Protein AF-D1AWE7-F1 (afdb_monomer)

Mean predicted aligned error: 3.45 Å

Sequence (122 aa):
MYITKGESIKGYEVSTETNGSVYNMDYKKLNPIGTSPVGLLNSALVGCIIMVIRSYFSIMGMDVKVEAISKLDGMNIEMDIKLDIEVSEAEIQRILAYVEEKCTVHKMISKEVKIIKNIRGI

Radius of gyration: 16.41 Å; Cα contacts (8 Å, |Δi|>4): 182; chains: 1; bounding box: 38×30×44 Å

InterPro domains:
  IPR003718 OsmC/Ohr conserved domain [PF02566] (34-115)
  IPR015946 K homology domain-like, alpha/beta [G3DSA:3.30.300.20] (32-120)
  IPR036102 OsmC/Ohr superfamily [SSF82784] (9-116)

Solvent-accessible surface area (backbone atoms only — not comparable to full-atom values): 7037 Å² total; per-residue (Å²): 138,88,67,72,48,74,48,76,75,58,93,69,31,33,43,32,38,43,90,91,44,77,50,46,26,23,81,82,56,100,78,50,86,38,44,30,70,68,50,49,51,50,51,51,37,51,52,38,46,47,54,42,56,36,48,60,38,42,77,75,76,38,91,62,56,70,49,74,51,77,47,78,58,92,58,37,35,44,31,47,33,42,36,80,44,78,64,52,72,73,51,48,54,50,50,53,54,47,39,65,74,65,18,63,58,51,63,73,42,54,88,79,32,52,75,48,77,48,76,45,43,99

Secondary structure (DSSP, 8-state):
---EEEEE-STT-EEEEETTEEEEE-SS-SS-SSB-HHHHHHHHHHHHHHHHHHHHHHHTT----EEEEEEEETTEEEEEEEESS---HHHHHHHHHHHHHH-HHHHHHTTTSEEEEEEE--

pLDDT: mean 95.03, std 5.25, range [69.25, 98.75]

Organism: Streptobacillus moniliformis (strain ATCC 14647 / DSM 12112 / NCTC 10651 / 9901) (NCBI:txid519441)

Structure (mmCIF, N/CA/C/O backbone):
data_AF-D1AWE7-F1
#
_entry.id   AF-D1AWE7-F1
#
loop_
_atom_site.group_PDB
_atom_sit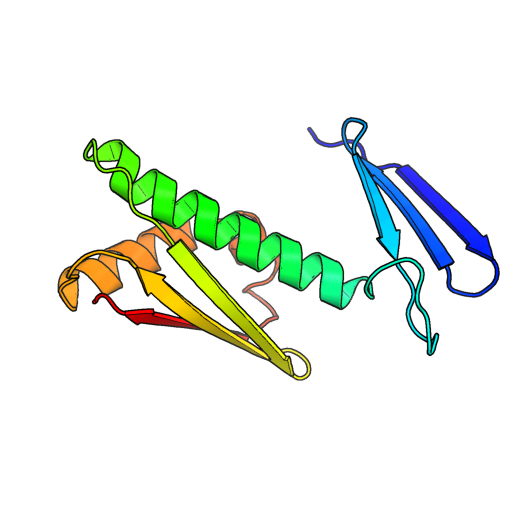e.id
_atom_site.type_symbol
_atom_site.label_atom_id
_atom_site.label_alt_id
_atom_site.label_comp_id
_atom_site.label_asym_id
_atom_site.label_entity_id
_atom_site.label_seq_id
_atom_site.pdbx_PDB_ins_code
_atom_site.Cartn_x
_atom_site.Cartn_y
_atom_site.Cartn_z
_atom_site.occupancy
_atom_site.B_iso_or_equiv
_atom_site.auth_seq_id
_atom_site.auth_comp_id
_atom_site.auth_asym_id
_atom_site.auth_atom_id
_atom_site.pdbx_PDB_model_num
ATOM 1 N N . MET A 1 1 ? -12.040 5.840 -15.355 1.00 79.31 1 MET A N 1
ATOM 2 C CA . MET A 1 1 ? -11.219 4.958 -16.212 1.00 79.31 1 MET A CA 1
ATOM 3 C C . MET A 1 1 ? -9.791 5.473 -16.162 1.00 79.31 1 MET A C 1
ATOM 5 O O . MET A 1 1 ? -9.621 6.673 -16.328 1.00 79.31 1 MET A O 1
ATOM 9 N N . TYR A 1 2 ? -8.810 4.614 -15.882 1.00 87.69 2 TYR A N 1
ATOM 10 C CA . TYR A 1 2 ? -7.387 4.972 -15.916 1.00 87.69 2 TYR A CA 1
ATOM 11 C C . TYR A 1 2 ? -6.797 4.486 -17.240 1.00 87.69 2 TYR A C 1
ATOM 13 O O . TYR A 1 2 ? -7.069 3.356 -17.640 1.00 87.69 2 TYR A O 1
ATOM 21 N N . ILE A 1 3 ? -6.031 5.337 -17.923 1.00 93.50 3 ILE A N 1
ATOM 22 C CA . ILE A 1 3 ? -5.277 4.956 -19.120 1.00 93.50 3 ILE A CA 1
ATOM 23 C C . ILE A 1 3 ? -3.802 5.015 -18.748 1.00 93.50 3 ILE A C 1
ATOM 25 O O . ILE A 1 3 ? -3.304 6.074 -18.365 1.00 93.50 3 ILE A O 1
ATOM 29 N N . THR A 1 4 ? -3.129 3.877 -18.871 1.00 96.19 4 THR A N 1
ATOM 30 C CA . THR A 1 4 ? -1.700 3.737 -18.600 1.00 96.19 4 THR A CA 1
ATOM 31 C C . THR A 1 4 ? -0.979 3.416 -19.900 1.00 96.19 4 THR A C 1
ATOM 33 O O . THR A 1 4 ? -1.376 2.499 -20.619 1.00 96.19 4 THR A O 1
ATOM 36 N N . LYS A 1 5 ? 0.076 4.169 -20.205 1.00 97.25 5 LYS A N 1
ATOM 37 C CA . LYS A 1 5 ? 1.012 3.873 -21.297 1.00 97.25 5 LYS A CA 1
ATOM 38 C C . LYS A 1 5 ? 2.303 3.326 -20.705 1.00 97.25 5 LYS A C 1
ATOM 40 O O . LYS A 1 5 ? 2.657 3.694 -19.589 1.00 97.25 5 LYS A O 1
ATOM 45 N N . GLY A 1 6 ? 2.999 2.467 -21.440 1.00 96.75 6 GLY A N 1
ATOM 46 C CA . GLY A 1 6 ? 4.290 1.935 -21.024 1.00 96.75 6 GLY A CA 1
ATOM 47 C C . GLY A 1 6 ? 5.220 1.724 -22.206 1.00 96.75 6 GLY A C 1
ATOM 48 O O . GLY A 1 6 ? 4.765 1.375 -23.295 1.00 96.75 6 GLY A O 1
ATOM 49 N N . GLU A 1 7 ? 6.511 1.926 -21.979 1.00 96.69 7 GLU A N 1
ATOM 50 C CA . GLU A 1 7 ? 7.560 1.717 -22.972 1.00 96.69 7 GLU A CA 1
ATOM 51 C C . GLU A 1 7 ? 8.808 1.096 -22.340 1.00 96.69 7 GLU A C 1
ATOM 53 O O . GLU A 1 7 ? 9.154 1.358 -21.184 1.00 96.69 7 GLU A O 1
ATOM 58 N N . SER A 1 8 ? 9.495 0.258 -23.114 1.00 94.94 8 SER A N 1
ATOM 59 C CA . SER A 1 8 ? 10.827 -0.230 -22.769 1.00 94.94 8 SER A CA 1
ATOM 60 C C . SER A 1 8 ? 11.869 0.827 -23.119 1.00 94.94 8 SER A C 1
ATOM 62 O O . SER A 1 8 ? 11.858 1.333 -24.240 1.00 94.94 8 SER A O 1
ATOM 64 N N . ILE A 1 9 ? 12.807 1.094 -22.212 1.00 91.75 9 ILE A N 1
ATOM 65 C CA . ILE A 1 9 ? 13.890 2.059 -22.442 1.00 91.75 9 ILE A CA 1
ATOM 66 C C . ILE A 1 9 ? 15.152 1.328 -22.913 1.00 91.75 9 ILE A C 1
ATOM 68 O O . ILE A 1 9 ? 15.543 1.408 -24.076 1.00 91.75 9 ILE A O 1
ATOM 72 N N . LYS A 1 10 ? 15.808 0.592 -22.009 1.00 89.25 10 LYS A N 1
ATOM 73 C CA . LYS A 1 10 ? 17.035 -0.160 -22.290 1.00 89.25 10 LYS A CA 1
ATOM 74 C C . LYS A 1 10 ? 17.156 -1.357 -21.354 1.00 89.25 10 LYS A C 1
ATOM 76 O O . LYS A 1 10 ? 17.067 -1.232 -20.136 1.00 89.25 10 LYS A O 1
ATOM 81 N N . GLY A 1 11 ? 17.450 -2.531 -21.909 1.00 88.25 11 GLY A N 1
ATOM 82 C CA . GLY A 1 11 ? 17.536 -3.754 -21.109 1.00 88.25 11 GLY A CA 1
ATOM 83 C C . GLY A 1 11 ? 16.187 -4.073 -20.457 1.00 88.25 11 GLY A C 1
ATOM 84 O O . GLY A 1 11 ? 15.214 -4.280 -21.170 1.00 88.25 11 GLY A O 1
ATOM 85 N N . TYR A 1 12 ? 16.140 -4.098 -19.121 1.00 90.06 12 TYR A N 1
ATOM 86 C CA . TYR A 1 12 ? 14.920 -4.355 -18.335 1.00 90.06 12 TYR A CA 1
ATOM 87 C C . TYR A 1 12 ? 14.269 -3.082 -17.771 1.00 90.06 12 TYR A C 1
ATOM 89 O O . TYR A 1 12 ? 13.361 -3.172 -16.948 1.00 90.06 12 TYR A O 1
ATOM 97 N N . GLU A 1 13 ? 14.737 -1.905 -18.186 1.00 93.44 13 GLU A N 1
ATOM 98 C CA . GLU A 1 13 ? 14.163 -0.627 -17.773 1.00 93.44 13 GLU A CA 1
ATOM 99 C C . GLU A 1 13 ? 12.845 -0.358 -18.498 1.00 93.44 13 GLU A C 1
ATOM 101 O O . GLU A 1 13 ? 12.770 -0.439 -19.730 1.00 93.44 13 GLU A O 1
ATOM 106 N N . VAL A 1 14 ? 11.825 0.012 -17.728 1.00 95.12 14 VAL A N 1
ATOM 107 C CA . VAL A 1 14 ? 10.488 0.347 -18.222 1.00 95.12 14 VAL A CA 1
ATOM 108 C C . VAL A 1 14 ? 10.053 1.675 -17.617 1.00 95.12 14 VAL A C 1
ATOM 110 O O . VAL A 1 14 ? 10.224 1.895 -16.418 1.00 95.12 14 VAL A O 1
ATOM 113 N N . SER A 1 15 ? 9.453 2.539 -18.432 1.00 96.62 15 SER A N 1
ATOM 114 C CA . SER A 1 15 ? 8.717 3.717 -17.966 1.00 96.62 15 SER A CA 1
ATOM 115 C C . SER A 1 15 ? 7.233 3.515 -18.224 1.00 96.62 15 SER A C 1
ATOM 117 O O . SER A 1 15 ? 6.838 2.977 -19.260 1.00 96.62 15 SER A O 1
ATOM 119 N N . THR A 1 16 ? 6.404 3.924 -17.268 1.00 97.50 16 THR A N 1
ATOM 120 C CA . THR A 1 16 ? 4.950 3.961 -17.425 1.00 97.50 16 THR A CA 1
ATOM 121 C C . THR A 1 16 ? 4.408 5.327 -17.053 1.00 97.50 16 THR A C 1
ATOM 123 O O . THR A 1 16 ? 4.906 5.958 -16.126 1.00 97.50 16 THR A O 1
ATOM 126 N N . GLU A 1 17 ? 3.364 5.771 -17.745 1.00 97.31 17 GLU A N 1
ATOM 127 C CA . GLU A 1 17 ? 2.677 7.028 -17.463 1.00 97.31 17 GLU A CA 1
ATOM 128 C C . GLU A 1 17 ? 1.191 6.765 -17.225 1.00 97.31 17 GLU A C 1
ATOM 130 O O . GLU A 1 17 ? 0.528 6.118 -18.038 1.00 97.31 17 GLU A O 1
ATOM 135 N N . THR A 1 18 ? 0.657 7.280 -16.117 1.00 96.44 18 THR A N 1
ATOM 136 C CA . THR A 1 18 ? -0.784 7.298 -15.828 1.00 96.44 18 THR A CA 1
ATOM 137 C C . THR A 1 18 ? -1.173 8.685 -15.338 1.00 96.44 18 THR A C 1
ATOM 139 O O . THR A 1 18 ? -0.617 9.164 -14.355 1.00 96.44 18 THR A O 1
ATOM 142 N N . ASN A 1 19 ? -2.142 9.331 -15.995 1.00 92.50 19 ASN A N 1
ATOM 143 C CA . ASN A 1 19 ? -2.625 10.672 -15.629 1.00 92.50 19 ASN A CA 1
ATOM 144 C C . ASN A 1 19 ? -1.492 11.713 -15.461 1.00 92.50 19 ASN A C 1
ATOM 146 O O . ASN A 1 19 ? -1.488 12.475 -14.496 1.00 92.50 19 ASN A O 1
ATOM 150 N N . GLY A 1 20 ? -0.501 11.711 -16.359 1.00 91.19 20 GLY A N 1
ATOM 151 C CA . GLY A 1 20 ? 0.656 12.612 -16.294 1.00 91.19 20 GLY A CA 1
ATOM 152 C C . GLY A 1 20 ? 1.693 12.267 -15.217 1.00 91.19 20 GLY A C 1
ATOM 153 O O . GLY A 1 20 ? 2.688 12.975 -15.091 1.00 91.19 20 GLY A O 1
ATOM 154 N N . SER A 1 21 ? 1.490 11.198 -14.440 1.00 94.44 21 SER A N 1
ATOM 155 C CA . SER A 1 21 ? 2.467 10.702 -13.461 1.00 94.44 21 SER A CA 1
ATOM 156 C C . SER A 1 21 ? 3.314 9.596 -14.073 1.00 94.44 21 SER A C 1
ATOM 158 O O . SER A 1 21 ? 2.764 8.632 -14.607 1.00 94.44 21 SER A O 1
ATOM 160 N N . VAL A 1 22 ? 4.636 9.729 -13.965 1.00 96.25 22 VAL A N 1
ATOM 161 C CA . VAL A 1 22 ? 5.611 8.777 -14.511 1.00 96.25 22 VAL A CA 1
ATOM 162 C C . VAL A 1 22 ? 6.140 7.859 -13.410 1.00 96.25 22 VAL A C 1
ATOM 164 O O . VAL A 1 22 ? 6.553 8.327 -12.349 1.00 96.25 22 VAL A O 1
ATOM 167 N N . TYR A 1 23 ? 6.170 6.556 -13.686 1.00 96.25 23 TYR A N 1
ATOM 168 C CA . TYR A 1 23 ? 6.727 5.527 -12.814 1.00 96.25 23 TYR A CA 1
ATOM 169 C C . TYR A 1 23 ? 7.766 4.712 -13.577 1.00 96.25 23 TYR A C 1
ATOM 171 O O . TYR A 1 23 ? 7.440 4.003 -14.534 1.00 96.25 23 TYR A O 1
ATOM 179 N N . ASN A 1 24 ? 9.012 4.799 -13.118 1.00 95.69 24 ASN A N 1
ATOM 180 C CA . ASN A 1 24 ? 10.122 4.022 -13.649 1.00 95.69 24 ASN A CA 1
ATOM 181 C C . ASN A 1 24 ? 10.248 2.700 -12.895 1.00 95.69 24 ASN A C 1
ATOM 183 O O . ASN A 1 24 ? 10.086 2.656 -11.671 1.00 95.69 24 ASN A O 1
ATOM 187 N N . MET A 1 25 ? 10.570 1.634 -13.623 1.00 95.50 25 MET A N 1
ATOM 188 C CA . MET A 1 25 ? 10.776 0.306 -13.066 1.00 95.50 25 MET A CA 1
ATOM 189 C C . MET A 1 25 ? 12.011 -0.384 -13.643 1.00 95.50 25 MET A C 1
ATOM 191 O O . MET A 1 25 ? 12.358 -0.195 -14.808 1.00 95.50 25 MET A O 1
ATOM 195 N N . ASP A 1 26 ? 12.652 -1.213 -12.820 1.00 92.44 26 ASP A N 1
ATOM 196 C CA . ASP A 1 26 ? 13.786 -2.064 -13.198 1.00 92.44 26 ASP A CA 1
ATOM 197 C C . ASP A 1 26 ? 13.830 -3.306 -12.288 1.00 92.44 26 ASP A C 1
ATOM 199 O O . ASP A 1 26 ? 13.378 -3.279 -11.143 1.00 92.44 26 ASP A O 1
ATOM 203 N N . TYR A 1 27 ? 14.362 -4.414 -12.794 1.00 76.75 27 TYR A N 1
ATOM 204 C CA . TYR A 1 27 ? 14.430 -5.698 -12.103 1.00 76.75 27 TYR A CA 1
ATOM 205 C C . TYR A 1 27 ? 15.842 -6.087 -11.629 1.00 76.75 27 TYR A C 1
ATOM 207 O O . TYR A 1 27 ? 15.949 -6.997 -10.809 1.00 76.75 27 TYR A O 1
ATOM 215 N N . LYS A 1 28 ? 16.937 -5.467 -12.108 1.00 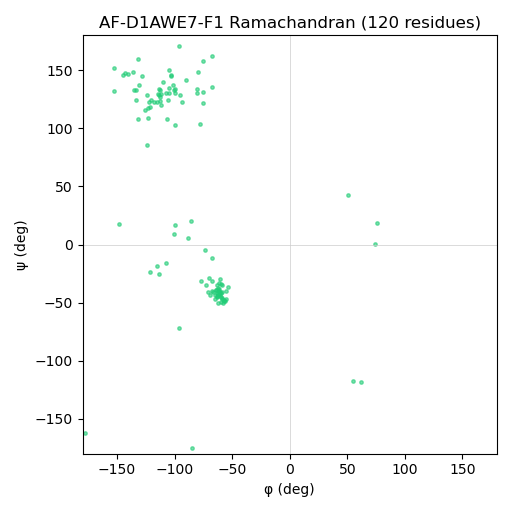69.25 28 LYS A N 1
ATOM 216 C CA . LYS A 1 28 ? 18.272 -6.103 -11.962 1.00 69.25 28 LYS A CA 1
ATOM 217 C C . LYS A 1 28 ? 19.504 -5.201 -11.806 1.00 69.25 28 LYS A C 1
ATOM 219 O O . LYS A 1 28 ? 20.621 -5.689 -11.984 1.00 69.25 28 LYS A O 1
ATOM 224 N N . LYS A 1 29 ? 19.365 -3.921 -11.457 1.00 73.88 29 LYS A N 1
ATOM 225 C CA . LYS A 1 29 ? 20.528 -3.021 -11.312 1.00 73.88 29 LYS A CA 1
ATOM 226 C C . LYS A 1 29 ? 20.929 -2.755 -9.865 1.00 73.88 29 LYS A C 1
ATOM 228 O O . LYS A 1 29 ? 20.082 -2.592 -8.998 1.00 73.88 29 LYS A O 1
ATOM 233 N N . LEU A 1 30 ? 22.244 -2.623 -9.656 1.00 73.12 30 LEU A N 1
ATOM 234 C CA . LEU A 1 30 ? 22.836 -2.095 -8.419 1.00 73.12 30 LEU A CA 1
ATOM 235 C C . LEU A 1 30 ? 22.341 -0.663 -8.137 1.00 73.12 30 LEU A C 1
ATOM 237 O O . LEU A 1 30 ? 22.107 -0.311 -6.990 1.00 73.12 30 LEU A O 1
ATOM 241 N N . ASN A 1 31 ? 22.136 0.119 -9.204 1.00 82.31 31 ASN A N 1
ATOM 242 C CA . ASN A 1 31 ? 21.547 1.458 -9.182 1.00 82.31 31 ASN A CA 1
ATOM 243 C C . ASN A 1 31 ? 20.335 1.480 -10.129 1.00 82.31 31 ASN A C 1
ATOM 245 O O . ASN A 1 31 ? 20.506 1.771 -11.318 1.00 82.31 31 ASN A O 1
ATOM 249 N N . PRO A 1 32 ? 19.140 1.082 -9.665 1.00 85.56 32 PRO A N 1
ATOM 250 C CA . PRO A 1 32 ? 17.966 1.010 -10.521 1.00 85.56 32 PRO A CA 1
ATOM 251 C C . PRO A 1 32 ? 17.345 2.401 -10.721 1.00 85.56 32 PRO A C 1
ATOM 253 O O . PRO A 1 32 ? 17.388 3.248 -9.831 1.00 85.56 32 PRO A O 1
ATOM 256 N N . ILE A 1 33 ? 16.731 2.636 -11.885 1.00 89.44 33 ILE A N 1
ATOM 257 C CA . ILE A 1 33 ? 16.023 3.899 -12.194 1.00 89.44 33 ILE A CA 1
ATOM 258 C C . ILE A 1 33 ? 14.679 4.042 -11.454 1.00 89.44 33 ILE A C 1
ATOM 260 O O . ILE A 1 33 ? 14.004 5.065 -11.561 1.00 89.44 33 ILE A O 1
ATOM 264 N N . GLY A 1 34 ? 14.281 2.996 -10.733 1.00 90.69 34 GLY A N 1
ATOM 265 C CA . GLY A 1 34 ? 13.041 2.870 -9.984 1.00 90.69 34 GLY A CA 1
ATOM 266 C C . GLY A 1 34 ? 13.000 1.534 -9.243 1.00 90.69 34 GLY A C 1
ATOM 267 O O . GLY A 1 34 ? 14.029 0.892 -9.054 1.00 90.69 34 GLY A O 1
ATOM 268 N N . THR A 1 35 ? 11.821 1.102 -8.810 1.00 91.81 35 THR A N 1
ATOM 269 C CA . THR A 1 35 ? 11.650 -0.207 -8.153 1.00 91.81 35 THR A CA 1
ATOM 270 C C . THR A 1 35 ? 11.199 -1.274 -9.155 1.00 91.81 35 THR A C 1
ATOM 272 O O . THR A 1 35 ? 10.857 -0.961 -10.289 1.00 91.81 35 THR A O 1
ATOM 275 N N . SER A 1 36 ? 11.178 -2.549 -8.779 1.00 93.44 36 SER A N 1
ATOM 276 C CA . SER A 1 36 ? 10.610 -3.585 -9.653 1.00 93.44 36 SER A CA 1
ATOM 277 C C . SER A 1 36 ? 9.091 -3.412 -9.801 1.00 93.44 36 SER A C 1
ATOM 279 O O . SER A 1 36 ? 8.468 -2.783 -8.943 1.00 93.44 36 SER A O 1
ATOM 281 N N . PRO A 1 37 ? 8.443 -4.011 -10.819 1.00 93.62 37 PRO A N 1
ATOM 282 C CA . PRO A 1 37 ? 6.981 -3.987 -10.919 1.00 93.62 37 PRO A CA 1
ATOM 283 C C . PRO A 1 37 ? 6.274 -4.485 -9.652 1.00 93.62 37 PRO A C 1
ATOM 285 O O . PRO A 1 37 ? 5.269 -3.918 -9.232 1.00 93.62 37 PRO A O 1
ATOM 288 N N . VAL A 1 38 ? 6.840 -5.499 -8.990 1.00 93.12 38 VAL A N 1
ATOM 289 C CA . VAL A 1 38 ? 6.335 -6.011 -7.706 1.00 93.12 38 VAL A CA 1
ATOM 290 C C . VAL A 1 38 ? 6.528 -4.985 -6.588 1.00 93.12 38 VAL A C 1
ATOM 292 O O . VAL A 1 38 ? 5.632 -4.788 -5.770 1.00 93.12 38 VAL A O 1
ATOM 295 N N . GLY A 1 39 ? 7.666 -4.289 -6.567 1.00 93.44 39 GLY A N 1
ATOM 296 C CA . GLY A 1 39 ? 7.894 -3.189 -5.636 1.00 93.44 39 GLY A CA 1
ATOM 297 C C . GLY A 1 39 ? 6.898 -2.046 -5.831 1.00 93.44 39 GLY A C 1
ATOM 298 O O . GLY A 1 39 ? 6.342 -1.558 -4.851 1.00 93.44 39 GLY A O 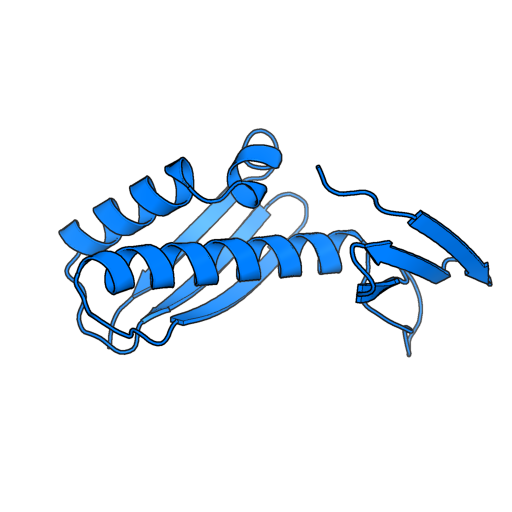1
ATOM 299 N N . LEU A 1 40 ? 6.603 -1.676 -7.082 1.00 95.44 40 LEU A N 1
ATOM 300 C CA . LEU A 1 40 ? 5.629 -0.630 -7.403 1.00 95.44 40 LEU A CA 1
ATOM 301 C C . LEU A 1 40 ? 4.206 -1.052 -7.013 1.00 95.44 40 LEU A C 1
ATOM 303 O O . LEU A 1 40 ? 3.466 -0.253 -6.440 1.00 95.44 40 LEU A O 1
ATOM 307 N N . LEU A 1 41 ? 3.841 -2.316 -7.248 1.00 95.06 41 LEU A N 1
ATOM 308 C CA . LEU A 1 41 ? 2.578 -2.892 -6.784 1.00 95.06 41 LEU A CA 1
ATOM 309 C C . LEU A 1 41 ? 2.461 -2.832 -5.254 1.00 95.06 41 LEU A C 1
ATOM 311 O O . LEU A 1 41 ? 1.424 -2.420 -4.733 1.00 95.06 41 LEU A O 1
ATOM 315 N N . ASN A 1 42 ? 3.522 -3.197 -4.527 1.00 96.19 42 ASN A N 1
ATOM 316 C CA . ASN A 1 42 ? 3.541 -3.119 -3.067 1.00 96.19 42 ASN A CA 1
ATOM 317 C C . ASN A 1 42 ? 3.399 -1.664 -2.582 1.00 96.19 42 ASN A C 1
ATOM 319 O O . ASN A 1 42 ? 2.625 -1.392 -1.666 1.00 96.19 42 ASN A O 1
ATOM 323 N N . SER A 1 43 ? 4.068 -0.708 -3.235 1.00 96.38 43 SER A N 1
ATOM 324 C CA . SER A 1 43 ?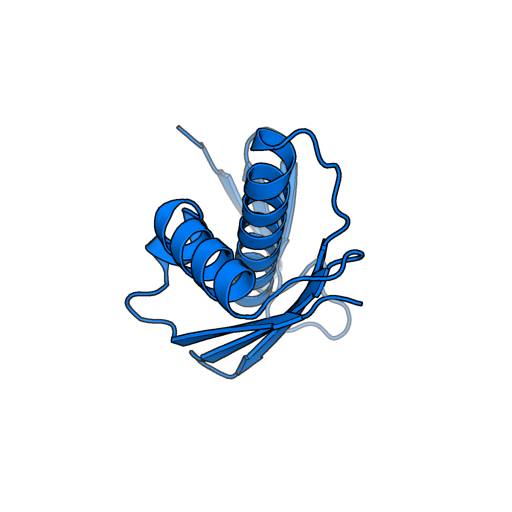 3.897 0.723 -2.951 1.00 96.38 43 SER A CA 1
ATOM 325 C C . SER A 1 43 ? 2.460 1.195 -3.192 1.00 96.38 43 SER A C 1
ATOM 327 O O . SER A 1 43 ? 1.906 1.913 -2.360 1.00 96.38 43 SER A O 1
ATOM 329 N N . ALA A 1 44 ? 1.828 0.766 -4.289 1.00 97.06 44 ALA A N 1
ATOM 330 C CA . ALA A 1 44 ? 0.435 1.092 -4.586 1.00 97.06 44 ALA A CA 1
ATOM 331 C C . ALA A 1 44 ? -0.533 0.504 -3.544 1.00 97.06 44 ALA A C 1
ATOM 333 O O . ALA A 1 44 ? -1.478 1.179 -3.132 1.00 97.06 44 ALA A O 1
ATOM 334 N N . LEU A 1 45 ? -0.283 -0.724 -3.074 1.00 98.19 45 LEU A N 1
ATOM 335 C CA . LEU A 1 45 ? -1.057 -1.350 -2.000 1.00 98.19 45 LEU A CA 1
ATOM 336 C C . LEU A 1 45 ? -0.943 -0.560 -0.692 1.00 98.19 45 LEU A C 1
ATOM 338 O O . LEU A 1 45 ? -1.967 -0.237 -0.092 1.00 98.19 45 LEU A O 1
ATOM 342 N N . VAL A 1 46 ? 0.282 -0.226 -0.271 1.00 98.44 46 VAL A N 1
ATOM 343 C CA . VAL A 1 46 ? 0.535 0.582 0.934 1.00 98.44 46 VAL A CA 1
ATOM 344 C C . VAL A 1 46 ? -0.183 1.927 0.837 1.00 98.44 46 VAL A C 1
ATOM 346 O O . VAL A 1 46 ? -0.913 2.299 1.754 1.00 98.44 46 VAL A O 1
ATOM 349 N N . GLY A 1 47 ? -0.045 2.624 -0.295 1.00 98.56 47 GLY A N 1
ATOM 350 C CA . GLY A 1 47 ? -0.721 3.899 -0.532 1.00 98.56 47 GLY A CA 1
ATOM 351 C C . GLY A 1 47 ? -2.244 3.780 -0.452 1.00 98.56 47 GLY A C 1
ATOM 352 O O . GLY A 1 47 ? -2.884 4.564 0.245 1.00 98.56 47 GLY A O 1
ATOM 353 N N . CYS A 1 48 ? -2.824 2.765 -1.098 1.00 98.56 48 CYS A N 1
ATOM 354 C CA . CYS A 1 48 ? -4.262 2.498 -1.050 1.00 98.56 48 CYS A CA 1
ATOM 355 C C . CYS A 1 48 ? -4.762 2.267 0.381 1.00 98.56 48 CYS A C 1
ATOM 357 O O . CYS A 1 48 ? -5.764 2.856 0.783 1.00 98.56 48 CYS A O 1
ATOM 359 N N . ILE A 1 49 ? -4.055 1.450 1.167 1.00 98.50 49 ILE A N 1
ATOM 360 C CA . ILE A 1 49 ? -4.438 1.151 2.552 1.00 98.50 49 ILE A CA 1
ATOM 361 C C . ILE A 1 49 ? -4.349 2.406 3.423 1.00 98.50 49 ILE A C 1
ATOM 363 O O . ILE A 1 49 ? -5.313 2.718 4.116 1.00 98.50 49 ILE A O 1
ATOM 367 N N . ILE A 1 50 ? -3.251 3.166 3.343 1.00 98.69 50 ILE A N 1
ATOM 368 C CA . ILE A 1 50 ? -3.095 4.427 4.084 1.00 98.69 50 ILE A CA 1
ATOM 369 C C . ILE A 1 50 ? -4.239 5.393 3.756 1.00 98.69 50 ILE A C 1
ATOM 371 O O . ILE A 1 50 ? -4.866 5.933 4.666 1.00 98.69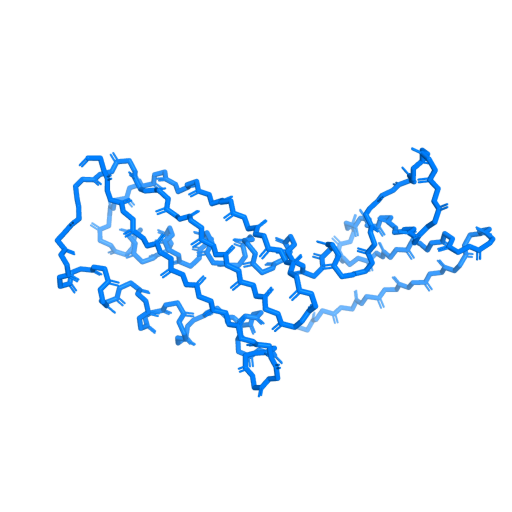 50 ILE A O 1
ATOM 375 N N . MET A 1 51 ? -4.546 5.595 2.470 1.00 98.62 51 MET A N 1
ATOM 376 C CA . MET A 1 51 ? -5.624 6.497 2.047 1.00 98.62 51 MET A CA 1
ATOM 377 C C . MET A 1 51 ? -6.991 6.049 2.575 1.00 98.62 51 MET A C 1
ATOM 379 O O . MET A 1 51 ? -7.780 6.884 3.013 1.00 98.62 51 MET A O 1
ATOM 383 N N . VAL A 1 52 ? -7.266 4.742 2.579 1.00 98.62 52 VAL A N 1
ATOM 384 C CA . VAL A 1 52 ? -8.529 4.193 3.088 1.00 98.62 52 VAL A CA 1
ATOM 385 C C . VAL A 1 52 ? -8.645 4.334 4.604 1.00 98.62 52 VAL A C 1
ATOM 387 O O . VAL A 1 52 ? -9.696 4.755 5.083 1.00 98.62 52 VAL A O 1
ATOM 390 N N . ILE A 1 53 ? -7.580 4.055 5.361 1.00 98.50 53 ILE A N 1
ATOM 391 C CA . ILE A 1 53 ? -7.578 4.248 6.819 1.00 98.50 53 ILE A CA 1
ATOM 392 C C . ILE A 1 53 ? -7.767 5.730 7.161 1.00 98.50 53 ILE A C 1
ATOM 394 O O . ILE A 1 53 ? -8.593 6.068 8.004 1.00 98.50 53 ILE A O 1
ATOM 398 N N . ARG A 1 54 ? -7.077 6.642 6.466 1.00 98.38 54 ARG A N 1
ATOM 399 C CA . ARG A 1 54 ? -7.299 8.085 6.658 1.00 98.38 54 ARG A CA 1
ATOM 400 C C . ARG A 1 54 ? -8.732 8.493 6.324 1.00 98.38 54 ARG A C 1
ATOM 402 O O . ARG A 1 54 ? -9.328 9.271 7.059 1.00 98.38 54 ARG A O 1
ATOM 409 N N . SER A 1 55 ? -9.308 7.943 5.254 1.00 98.38 55 SER A N 1
ATOM 410 C CA . SER A 1 55 ? -10.707 8.194 4.892 1.00 98.38 55 SER A CA 1
ATOM 411 C C . SER A 1 55 ? -11.682 7.713 5.968 1.00 98.38 55 SER A C 1
ATOM 413 O O . SER A 1 55 ? -12.658 8.411 6.226 1.00 98.38 55 SER A O 1
ATOM 415 N N . TYR A 1 56 ? -11.420 6.567 6.599 1.00 98.38 56 TYR A N 1
ATOM 416 C CA . TYR A 1 56 ? -12.235 6.041 7.694 1.00 98.38 56 TYR A CA 1
ATOM 417 C C . TYR A 1 56 ? -12.338 7.047 8.854 1.00 98.38 56 TYR A C 1
ATOM 419 O O . TYR A 1 56 ? -13.440 7.384 9.282 1.00 98.38 56 TYR A O 1
ATOM 427 N N . PHE A 1 57 ? -11.208 7.611 9.289 1.00 98.25 57 PHE A N 1
ATOM 428 C CA . PHE A 1 57 ? -11.185 8.633 10.342 1.00 98.25 57 PHE A CA 1
ATOM 429 C C . PHE A 1 57 ? -11.719 9.994 9.885 1.00 98.25 57 PHE A C 1
ATOM 431 O O . PHE A 1 57 ? -12.409 10.678 10.640 1.00 98.25 57 PHE A O 1
ATOM 438 N N . SER A 1 58 ? -11.481 10.362 8.626 1.00 97.94 58 SER A N 1
ATOM 439 C CA . SER A 1 58 ? -11.962 11.622 8.060 1.00 97.94 58 SER A CA 1
ATOM 440 C C . SER A 1 58 ? -13.491 11.720 8.053 1.00 97.94 58 SER A C 1
ATOM 442 O O . SER A 1 58 ? -14.022 12.803 8.286 1.00 97.94 58 SER A O 1
ATOM 444 N N . ILE A 1 59 ? -14.207 10.602 7.871 1.00 96.75 59 ILE A N 1
ATOM 445 C CA . ILE A 1 59 ? -15.679 10.552 7.976 1.00 96.75 59 ILE A CA 1
ATOM 446 C C . ILE A 1 59 ? -16.156 10.956 9.383 1.00 96.75 59 ILE A C 1
ATOM 448 O O . ILE A 1 59 ? -17.229 11.536 9.525 1.00 96.75 59 ILE A O 1
ATOM 452 N N . MET A 1 60 ? -15.344 10.702 10.412 1.00 96.00 60 MET A N 1
ATOM 453 C CA . MET A 1 60 ? -15.607 11.091 11.802 1.00 96.00 60 MET A CA 1
ATOM 454 C C . MET A 1 60 ? -15.079 12.496 12.142 1.00 96.00 60 MET A C 1
ATOM 456 O O . MET A 1 60 ? -15.137 12.910 13.296 1.00 96.00 60 MET A O 1
ATOM 460 N N . GLY A 1 61 ? -14.556 13.238 11.161 1.00 97.56 61 GLY A N 1
ATOM 461 C CA . GLY A 1 61 ? -13.978 14.567 11.372 1.00 97.56 61 GLY A CA 1
ATOM 462 C C . GLY A 1 61 ? -12.591 14.553 12.022 1.00 97.56 61 GLY A C 1
ATOM 463 O O . GLY A 1 61 ? -12.165 15.576 12.552 1.00 97.56 61 GLY A O 1
ATOM 464 N N . MET A 1 62 ? -11.888 13.417 11.992 1.00 97.38 62 MET A N 1
ATOM 465 C CA . MET A 1 62 ? -10.549 13.264 12.565 1.00 97.38 62 MET A CA 1
ATOM 466 C C . MET A 1 62 ? -9.482 13.235 11.464 1.00 97.38 62 MET A C 1
ATOM 468 O O . MET A 1 62 ? -9.626 12.514 10.475 1.00 97.38 62 MET A O 1
ATOM 472 N N . ASP A 1 63 ? -8.388 13.977 11.653 1.00 96.06 63 ASP A N 1
ATOM 473 C CA . ASP A 1 63 ? -7.179 13.847 10.831 1.00 96.06 63 ASP A CA 1
ATOM 474 C C . ASP A 1 63 ? -6.156 12.998 11.586 1.00 96.06 63 ASP A C 1
ATOM 476 O O . ASP A 1 63 ? -5.546 13.452 12.549 1.00 96.06 63 ASP A O 1
ATOM 480 N N . VAL A 1 64 ? -6.034 11.737 11.172 1.00 96.94 64 VAL A N 1
ATOM 481 C CA . VAL A 1 64 ? -5.140 10.742 11.778 1.00 96.94 64 VAL A CA 1
ATOM 482 C C . VAL A 1 64 ? -3.940 10.530 10.865 1.00 96.94 64 VAL A C 1
ATOM 484 O O . VAL A 1 64 ? -4.094 10.284 9.658 1.00 96.94 64 VAL A O 1
ATOM 487 N N . LYS A 1 65 ? -2.734 10.584 11.433 1.00 97.94 65 LYS A N 1
ATOM 488 C CA . LYS A 1 65 ? -1.508 10.222 10.726 1.00 97.94 65 LYS A CA 1
ATOM 489 C C . LYS A 1 65 ? -1.360 8.704 10.725 1.00 97.94 65 LYS A C 1
ATOM 491 O O . LYS A 1 65 ? -1.434 8.043 11.75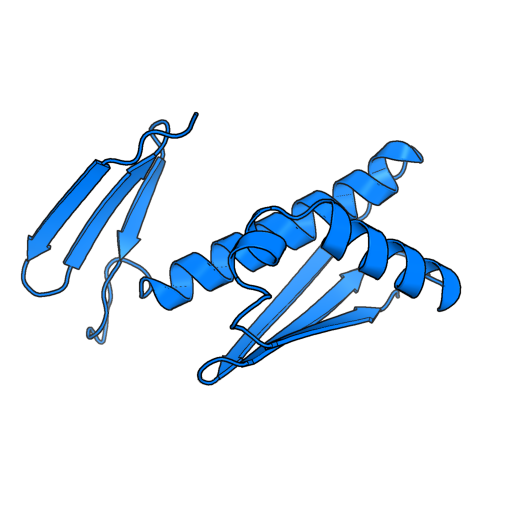7 1.00 97.94 65 LYS A O 1
ATOM 496 N N . VAL A 1 66 ? -1.109 8.154 9.540 1.00 98.50 66 VAL A N 1
ATOM 497 C CA . VAL A 1 66 ? -0.929 6.715 9.331 1.00 98.50 66 VAL A CA 1
ATOM 498 C C . VAL A 1 66 ? 0.456 6.476 8.753 1.00 98.50 66 VAL A C 1
ATOM 500 O O . VAL A 1 66 ? 0.803 7.024 7.705 1.00 98.50 66 VAL A O 1
ATOM 503 N N . GLU A 1 67 ? 1.238 5.641 9.423 1.00 98.44 67 GLU A N 1
ATOM 504 C CA . GLU A 1 67 ? 2.528 5.154 8.943 1.00 98.44 67 GLU A CA 1
ATOM 505 C C . GLU A 1 67 ? 2.414 3.651 8.699 1.00 98.44 67 GLU A C 1
ATOM 507 O O . GLU A 1 67 ? 1.868 2.933 9.534 1.00 98.44 67 GLU A O 1
ATOM 512 N N . ALA A 1 68 ? 2.906 3.163 7.560 1.00 98.25 68 ALA A N 1
ATOM 513 C CA . ALA A 1 68 ? 2.872 1.740 7.250 1.00 98.25 68 ALA A CA 1
ATOM 514 C C . ALA A 1 68 ? 4.210 1.258 6.691 1.00 98.25 68 ALA A C 1
ATOM 516 O O . ALA A 1 68 ? 4.776 1.866 5.781 1.00 98.25 68 ALA A O 1
ATOM 517 N N . ILE A 1 69 ? 4.689 0.135 7.218 1.00 98.19 69 ILE A N 1
ATOM 518 C CA . ILE A 1 69 ? 5.860 -0.583 6.718 1.00 98.19 69 ILE A CA 1
ATOM 519 C C . ILE A 1 69 ? 5.369 -1.910 6.156 1.00 98.19 69 ILE A C 1
ATOM 521 O O . ILE A 1 69 ? 4.741 -2.686 6.870 1.00 98.19 69 ILE A O 1
ATOM 525 N N . SER A 1 70 ? 5.670 -2.174 4.885 1.00 97.81 70 SER A N 1
ATOM 526 C CA . SER A 1 70 ? 5.296 -3.413 4.199 1.00 97.81 70 SER A CA 1
ATOM 527 C C . SER A 1 70 ? 6.526 -4.245 3.864 1.00 97.81 70 SER A C 1
ATOM 529 O O . SER A 1 70 ? 7.494 -3.729 3.299 1.00 97.81 70 SER A O 1
ATOM 531 N N . LYS A 1 71 ? 6.466 -5.539 4.170 1.00 96.94 71 LYS A N 1
ATOM 532 C CA . LYS A 1 71 ? 7.446 -6.548 3.772 1.00 96.94 71 LYS A CA 1
ATOM 533 C C . LYS A 1 71 ? 6.775 -7.524 2.818 1.00 96.94 71 LYS A C 1
ATOM 535 O O . LYS A 1 71 ? 5.701 -8.036 3.120 1.00 96.94 71 LYS A O 1
ATOM 540 N N . LEU A 1 72 ? 7.416 -7.770 1.681 1.00 93.44 72 LEU A N 1
ATOM 541 C CA . LEU A 1 72 ? 6.954 -8.719 0.676 1.00 93.44 72 LEU A CA 1
ATOM 542 C C . LEU A 1 72 ? 7.967 -9.858 0.565 1.00 93.44 72 LEU A C 1
ATOM 544 O O . LEU A 1 72 ? 9.139 -9.605 0.288 1.00 93.44 72 LEU A O 1
ATOM 548 N N . ASP A 1 73 ? 7.498 -11.087 0.771 1.00 92.88 73 ASP A N 1
ATOM 549 C CA . ASP A 1 73 ? 8.261 -12.321 0.577 1.00 92.88 73 ASP A CA 1
ATOM 550 C C . ASP A 1 73 ? 7.434 -13.322 -0.243 1.00 92.88 73 ASP A C 1
ATOM 552 O O . ASP A 1 73 ? 6.407 -13.852 0.200 1.00 92.88 73 ASP A O 1
ATOM 556 N N . GLY A 1 74 ? 7.847 -13.524 -1.496 1.00 90.88 74 GLY A N 1
ATOM 557 C CA . GLY A 1 74 ? 7.068 -14.261 -2.488 1.00 90.88 74 GLY A CA 1
ATOM 558 C C . GLY A 1 74 ? 5.662 -13.674 -2.657 1.00 90.88 74 GLY A C 1
ATOM 559 O O . GLY A 1 74 ? 5.503 -12.527 -3.068 1.00 90.88 74 GLY A O 1
ATOM 560 N N . MET A 1 75 ? 4.644 -14.475 -2.331 1.00 92.81 75 MET A N 1
ATOM 561 C CA . MET A 1 75 ? 3.219 -14.108 -2.401 1.00 92.81 75 MET A CA 1
ATOM 562 C C . MET A 1 75 ? 2.627 -13.717 -1.036 1.00 92.81 75 MET A C 1
ATOM 564 O O . MET A 1 75 ? 1.407 -13.707 -0.863 1.00 92.81 75 MET A O 1
ATOM 568 N N . ASN A 1 76 ? 3.480 -13.419 -0.054 1.00 95.69 76 ASN A N 1
ATOM 569 C CA . ASN A 1 76 ? 3.074 -12.984 1.276 1.00 95.69 76 ASN A CA 1
ATOM 570 C C . ASN A 1 76 ? 3.467 -11.524 1.488 1.00 95.69 76 ASN A C 1
ATOM 572 O O . ASN A 1 76 ? 4.617 -11.139 1.276 1.00 95.69 76 ASN A O 1
ATOM 576 N N . ILE A 1 77 ? 2.501 -10.726 1.929 1.00 97.44 77 ILE A N 1
ATOM 577 C CA . ILE A 1 77 ? 2.685 -9.333 2.313 1.00 97.44 77 ILE A CA 1
ATOM 578 C C . ILE A 1 77 ? 2.331 -9.199 3.789 1.00 97.44 77 ILE A C 1
ATOM 580 O O . ILE A 1 77 ? 1.204 -9.487 4.193 1.00 97.44 77 ILE A O 1
ATOM 584 N N . GLU A 1 78 ? 3.280 -8.719 4.580 1.00 98.12 78 GLU A N 1
ATOM 585 C 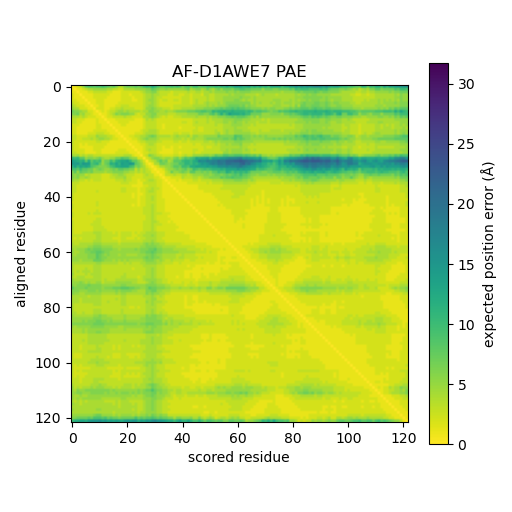CA . GLU A 1 78 ? 3.080 -8.360 5.981 1.00 98.12 78 GLU A CA 1
ATOM 586 C C . GLU A 1 78 ? 3.223 -6.853 6.147 1.00 98.12 78 GLU A C 1
ATOM 588 O O . GLU A 1 78 ? 4.226 -6.266 5.736 1.00 98.12 78 GLU A O 1
ATOM 593 N N . MET A 1 79 ? 2.224 -6.222 6.760 1.00 98.25 79 MET A N 1
ATOM 594 C CA . MET A 1 79 ? 2.182 -4.779 6.961 1.00 98.25 79 MET A CA 1
ATOM 595 C C . MET A 1 79 ? 2.050 -4.440 8.449 1.00 98.25 79 MET A C 1
ATOM 597 O O . MET A 1 79 ? 1.094 -4.874 9.087 1.00 98.25 79 MET A O 1
ATOM 601 N N . ASP A 1 80 ? 2.987 -3.657 8.990 1.00 98.50 80 ASP A N 1
ATOM 602 C CA . ASP A 1 80 ? 2.853 -2.984 10.294 1.00 98.50 80 ASP A CA 1
ATOM 603 C C . ASP A 1 80 ? 2.308 -1.579 10.046 1.00 98.50 80 ASP A C 1
ATOM 605 O O . ASP A 1 80 ? 2.898 -0.822 9.275 1.00 98.50 80 ASP A O 1
ATOM 609 N N . ILE A 1 81 ? 1.174 -1.253 10.659 1.00 98.75 81 ILE A N 1
ATOM 610 C CA . ILE A 1 81 ? 0.449 0.002 10.476 1.00 98.75 81 ILE A CA 1
ATOM 611 C C . ILE A 1 81 ? 0.330 0.683 11.835 1.00 98.75 81 ILE A C 1
ATOM 613 O O . ILE A 1 81 ? -0.304 0.167 12.756 1.00 98.75 81 ILE A O 1
ATOM 617 N N . LYS A 1 82 ? 0.913 1.871 11.945 1.00 98.62 82 LYS A N 1
ATOM 618 C CA . LYS A 1 82 ? 0.876 2.702 13.141 1.00 98.62 82 LYS A CA 1
ATOM 619 C C . LYS A 1 82 ? -0.045 3.897 12.922 1.00 98.62 82 LYS A C 1
ATOM 621 O O . LYS A 1 82 ? 0.098 4.622 11.936 1.00 98.62 82 LYS A O 1
ATOM 626 N N . LEU A 1 83 ? -0.949 4.101 13.872 1.00 98.50 83 LEU A N 1
ATOM 627 C CA . LEU A 1 83 ? -1.804 5.278 13.986 1.00 98.50 83 LEU A CA 1
ATOM 628 C C . LEU A 1 83 ? -1.255 6.181 15.095 1.00 98.50 83 LEU A C 1
ATOM 630 O O . LEU A 1 83 ? -0.714 5.682 16.080 1.00 98.50 83 LEU A O 1
ATOM 634 N N . ASP A 1 84 ? -1.379 7.498 14.951 1.00 97.75 84 ASP A N 1
ATOM 635 C CA . ASP A 1 84 ? -0.961 8.481 15.965 1.00 97.75 84 ASP A CA 1
ATOM 636 C C . ASP A 1 84 ? -2.026 8.763 17.038 1.00 97.75 84 ASP A C 1
ATOM 638 O O . ASP A 1 84 ? -1.970 9.775 17.734 1.00 97.75 84 ASP A O 1
ATOM 642 N N . ILE A 1 85 ? -2.977 7.844 17.189 1.00 97.19 85 ILE A N 1
ATOM 643 C CA . ILE A 1 85 ? -4.067 7.893 18.162 1.00 97.19 85 ILE A CA 1
ATOM 644 C C . ILE A 1 85 ? -4.178 6.559 18.898 1.00 97.19 85 ILE A C 1
ATOM 646 O O . ILE A 1 85 ? -3.738 5.523 18.393 1.00 97.19 85 ILE A O 1
ATOM 650 N N . GLU A 1 86 ? -4.809 6.570 20.069 1.00 97.06 86 GLU A N 1
ATOM 651 C CA . GLU A 1 86 ? -5.234 5.338 20.728 1.00 97.06 86 GLU A CA 1
ATOM 652 C C . GLU A 1 86 ? -6.347 4.670 19.911 1.00 97.06 86 GLU A C 1
ATOM 654 O O . GLU A 1 86 ? -7.298 5.319 19.466 1.00 97.06 86 GLU A O 1
ATOM 659 N N . VAL A 1 87 ? -6.249 3.354 19.732 1.00 96.81 87 VAL A N 1
ATOM 660 C CA . VAL A 1 87 ? -7.297 2.555 19.092 1.00 96.81 87 VAL A CA 1
ATOM 661 C C . VAL A 1 87 ? -7.575 1.303 19.903 1.00 96.81 87 VAL A C 1
ATOM 663 O O . VAL A 1 87 ? -6.670 0.580 20.310 1.00 96.81 87 VAL A O 1
ATOM 666 N N . SER A 1 88 ? -8.860 1.043 20.129 1.00 97.31 88 SER A N 1
ATOM 667 C CA . SER A 1 88 ? -9.300 -0.200 20.756 1.00 97.31 88 SER A CA 1
ATOM 668 C C . SER A 1 88 ? -9.224 -1.366 19.772 1.00 97.31 88 SER A C 1
ATOM 670 O O . SER A 1 88 ? -9.335 -1.174 18.561 1.00 97.31 88 SER A O 1
ATOM 672 N N . GLU A 1 89 ? -9.151 -2.591 20.289 1.00 97.12 89 GLU A N 1
ATOM 673 C CA . GLU A 1 89 ? -9.209 -3.800 19.458 1.00 97.12 89 GLU A CA 1
ATOM 674 C C . GLU A 1 89 ? -10.477 -3.841 18.588 1.00 97.12 89 GLU A C 1
ATOM 676 O O . GLU A 1 89 ? -10.429 -4.155 17.403 1.00 97.12 89 GLU A O 1
ATOM 681 N N . ALA A 1 90 ? -11.622 -3.430 19.140 1.00 97.69 90 ALA A N 1
ATOM 682 C CA . ALA A 1 90 ? -12.872 -3.367 18.385 1.00 97.69 90 ALA A CA 1
ATOM 683 C C . ALA A 1 90 ? -12.805 -2.364 17.219 1.00 97.69 90 ALA A C 1
ATOM 685 O O . ALA A 1 90 ? -13.402 -2.596 16.168 1.00 97.69 90 ALA A O 1
ATOM 686 N N . GLU A 1 91 ? -12.084 -1.257 17.400 1.00 97.75 91 GLU A N 1
ATOM 687 C CA . GLU A 1 91 ? -11.852 -0.267 16.348 1.00 97.75 91 GLU A CA 1
ATOM 688 C C . GLU A 1 91 ? -10.907 -0.806 15.274 1.00 97.75 91 GLU A C 1
ATOM 690 O O . GLU A 1 91 ? -11.184 -0.660 14.086 1.00 97.75 91 GLU A O 1
ATOM 695 N N . ILE A 1 92 ? -9.849 -1.515 15.675 1.00 98.38 92 ILE A N 1
ATOM 696 C CA . ILE A 1 92 ? -8.931 -2.190 14.751 1.00 98.38 92 ILE A CA 1
ATOM 697 C C . ILE A 1 92 ? -9.699 -3.144 13.833 1.00 98.38 92 ILE A C 1
ATOM 699 O O . ILE A 1 92 ? -9.535 -3.081 12.614 1.00 98.38 92 ILE A O 1
ATOM 703 N N . GLN A 1 93 ? -10.596 -3.968 14.381 1.00 98.38 93 GLN A N 1
ATOM 704 C CA . GLN A 1 93 ? -11.402 -4.891 13.575 1.00 98.38 93 GLN A CA 1
ATOM 705 C C . GLN A 1 93 ? -12.322 -4.158 12.583 1.00 98.38 93 GLN A C 1
ATOM 707 O O . GLN A 1 93 ? -12.465 -4.589 11.436 1.00 98.38 93 GLN A O 1
ATOM 712 N N . ARG A 1 94 ? -12.897 -3.010 12.974 1.00 98.31 94 ARG A N 1
ATOM 713 C CA . ARG A 1 94 ? -13.687 -2.160 12.063 1.00 98.31 94 ARG A CA 1
ATOM 714 C C . ARG A 1 94 ? -12.835 -1.581 10.938 1.00 98.31 94 ARG A C 1
ATOM 716 O O . ARG A 1 94 ? -13.254 -1.624 9.783 1.00 98.31 94 ARG A O 1
ATOM 723 N N . ILE A 1 95 ? -11.637 -1.091 11.253 1.00 98.31 95 ILE A N 1
ATOM 724 C CA . ILE A 1 95 ? -10.703 -0.5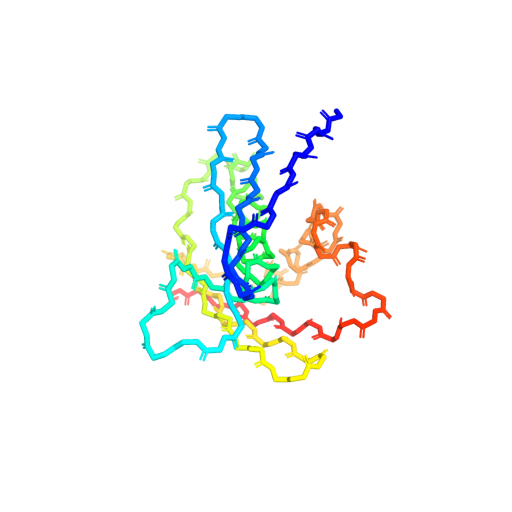55 10.258 1.00 98.31 95 ILE A CA 1
ATOM 725 C C . ILE A 1 95 ? -10.289 -1.651 9.274 1.00 98.31 95 ILE A C 1
ATOM 727 O O . ILE A 1 95 ? -10.284 -1.415 8.067 1.00 98.31 95 ILE A O 1
ATOM 731 N N . LEU A 1 96 ? -9.974 -2.855 9.760 1.00 98.31 96 LEU A N 1
ATOM 732 C CA . LEU A 1 96 ? -9.595 -3.986 8.910 1.00 98.31 96 LEU A CA 1
ATOM 733 C C . LEU A 1 96 ? -10.712 -4.344 7.924 1.00 98.31 96 LEU A C 1
ATOM 735 O O . LEU A 1 96 ? -10.455 -4.402 6.720 1.00 98.31 96 LEU A O 1
ATOM 739 N N . ALA A 1 97 ? -11.948 -4.486 8.409 1.00 98.19 97 ALA A N 1
ATOM 740 C CA . ALA A 1 97 ? -13.106 -4.740 7.556 1.00 98.19 97 ALA A CA 1
ATOM 741 C C . ALA A 1 97 ? -13.321 -3.611 6.532 1.00 98.19 97 ALA A C 1
ATOM 743 O O . ALA A 1 97 ? -13.554 -3.867 5.350 1.00 98.19 97 ALA A O 1
ATOM 744 N N . TYR A 1 98 ? -13.168 -2.353 6.955 1.00 98.38 98 TYR A N 1
ATOM 745 C CA . TYR A 1 98 ? -13.289 -1.198 6.068 1.00 98.38 98 TYR A CA 1
ATOM 746 C C . TYR A 1 98 ? -12.206 -1.185 4.978 1.00 98.38 98 TYR A C 1
ATOM 748 O O . TYR A 1 98 ? -12.487 -0.889 3.816 1.00 98.38 98 TYR A O 1
ATOM 756 N N . VAL A 1 99 ? -10.967 -1.560 5.311 1.00 98.31 99 VAL A N 1
ATOM 757 C CA . VAL A 1 99 ? -9.873 -1.699 4.339 1.00 98.31 99 VAL A CA 1
ATOM 758 C C . VAL A 1 99 ? -10.176 -2.787 3.312 1.00 98.31 99 VAL A C 1
ATOM 760 O O . VAL A 1 99 ? -9.983 -2.553 2.116 1.00 98.31 99 VAL A O 1
ATOM 763 N N . GLU A 1 100 ? -10.668 -3.947 3.745 1.00 96.94 100 GLU A N 1
ATOM 764 C CA . GLU A 1 100 ? -11.075 -5.030 2.840 1.00 96.94 100 GLU A CA 1
ATOM 765 C C . GLU A 1 100 ? -12.212 -4.595 1.908 1.00 96.94 100 GLU A C 1
ATOM 767 O O . GLU A 1 100 ? -12.216 -4.908 0.713 1.00 96.94 100 GLU A O 1
ATOM 772 N N . GLU A 1 101 ? -13.148 -3.802 2.427 1.00 97.62 101 GLU A N 1
ATOM 773 C CA . GLU A 1 101 ? -14.291 -3.313 1.671 1.00 97.62 101 GLU A CA 1
ATOM 774 C C . GLU A 1 101 ? -13.950 -2.151 0.724 1.00 97.62 101 GLU A C 1
ATOM 776 O O . GLU A 1 101 ? -14.583 -2.022 -0.324 1.00 97.62 101 GLU A O 1
ATOM 781 N N . LYS A 1 102 ? -12.978 -1.289 1.037 1.00 98.19 102 LYS A N 1
ATOM 782 C CA . LYS A 1 102 ? -12.757 -0.046 0.271 1.00 98.19 102 LYS A CA 1
ATOM 783 C C . LYS A 1 102 ? -11.448 0.012 -0.507 1.00 98.19 102 LYS A C 1
ATOM 785 O O . LYS A 1 102 ? -11.402 0.707 -1.520 1.00 98.19 102 LYS A O 1
ATOM 790 N N . CYS A 1 103 ? -10.395 -0.706 -0.112 1.00 98.31 103 CYS A N 1
ATOM 791 C CA . CYS A 1 103 ? -9.135 -0.644 -0.855 1.00 98.31 103 CYS A CA 1
ATOM 792 C C . CYS A 1 103 ? -9.199 -1.493 -2.132 1.00 98.31 103 CYS A C 1
ATOM 794 O O . CYS A 1 103 ? -9.064 -2.717 -2.108 1.00 98.31 103 CYS A O 1
ATOM 796 N N . THR A 1 104 ? -9.353 -0.831 -3.281 1.00 96.75 104 THR A N 1
ATOM 797 C CA . THR A 1 104 ? -9.417 -1.490 -4.594 1.00 96.75 104 THR A CA 1
ATOM 798 C C . THR A 1 104 ? -8.160 -2.304 -4.897 1.00 96.75 104 THR A C 1
ATOM 800 O O . THR A 1 104 ? -8.278 -3.427 -5.375 1.00 96.75 104 THR A O 1
ATOM 803 N N . VAL A 1 105 ? -6.966 -1.795 -4.564 1.00 97.06 105 VAL A N 1
ATOM 804 C CA . VAL A 1 105 ? -5.707 -2.528 -4.797 1.00 97.06 105 VAL A CA 1
ATOM 805 C C . VAL A 1 105 ? -5.677 -3.828 -3.993 1.00 97.06 105 VAL A C 1
ATOM 807 O O . VAL A 1 105 ? -5.337 -4.870 -4.543 1.00 97.06 105 VAL A O 1
ATOM 810 N N . HIS A 1 106 ? -6.112 -3.797 -2.727 1.00 97.31 106 HIS A N 1
ATOM 811 C CA . HIS A 1 106 ? -6.242 -5.000 -1.906 1.00 97.31 106 HIS A CA 1
ATOM 812 C C . HIS A 1 106 ? -7.184 -6.013 -2.566 1.00 97.31 106 HIS A C 1
ATOM 814 O O . HIS A 1 106 ? -6.788 -7.156 -2.772 1.00 97.31 106 HIS A O 1
ATOM 820 N N . LYS A 1 107 ? -8.386 -5.590 -2.976 1.00 96.88 107 LYS A N 1
ATOM 821 C CA . LYS A 1 107 ? -9.367 -6.470 -3.637 1.00 96.88 107 LYS A CA 1
ATOM 822 C C . LYS A 1 107 ? -8.864 -7.095 -4.935 1.00 96.88 107 LYS A C 1
ATOM 824 O O . LYS A 1 107 ? -9.262 -8.209 -5.265 1.00 96.88 107 LYS A O 1
ATOM 829 N N . MET A 1 108 ? -8.037 -6.372 -5.690 1.00 96.00 108 MET A N 1
ATOM 830 C CA . MET A 1 108 ? -7.497 -6.861 -6.959 1.00 96.00 108 MET A CA 1
ATOM 831 C C . MET A 1 108 ? -6.532 -8.033 -6.763 1.00 96.00 108 MET A C 1
ATOM 833 O O . MET A 1 108 ? -6.470 -8.893 -7.634 1.00 96.00 108 MET A O 1
ATOM 837 N N . ILE A 1 109 ? -5.809 -8.085 -5.640 1.00 95.56 109 ILE A N 1
ATOM 838 C CA . ILE A 1 109 ? -4.713 -9.049 -5.446 1.00 95.56 109 ILE A CA 1
ATOM 839 C C . ILE A 1 109 ? -4.969 -10.071 -4.327 1.00 95.56 109 ILE A C 1
ATOM 841 O O . ILE A 1 109 ? -4.335 -11.122 -4.307 1.00 95.56 109 ILE A O 1
ATOM 845 N N . SER A 1 110 ? -5.898 -9.810 -3.402 1.00 93.81 110 SER A N 1
ATOM 846 C CA . SER A 1 110 ? -6.088 -10.617 -2.184 1.00 93.81 110 SER A CA 1
ATOM 847 C C . SER A 1 110 ? -6.598 -12.040 -2.419 1.00 93.81 110 SER A C 1
ATOM 849 O O . SER A 1 110 ? -6.567 -12.857 -1.503 1.00 93.81 110 SER A O 1
ATOM 851 N N . LYS A 1 111 ? -7.044 -12.363 -3.639 1.00 92.81 111 LYS A N 1
ATOM 852 C CA . LYS A 1 111 ? -7.417 -13.733 -4.021 1.00 92.81 111 LYS A CA 1
ATOM 853 C C . LYS A 1 111 ? -6.215 -14.673 -4.128 1.00 92.81 111 LYS A C 1
ATOM 855 O O . LYS A 1 111 ? -6.376 -15.870 -3.928 1.00 92.81 111 LYS A O 1
ATOM 860 N N . GLU A 1 112 ? -5.043 -14.136 -4.457 1.00 93.88 112 GLU A N 1
ATOM 861 C CA . GLU A 1 112 ? -3.828 -14.920 -4.724 1.00 93.88 112 GLU A CA 1
ATOM 862 C C . GLU A 1 112 ? -2.670 -14.542 -3.795 1.00 93.88 112 GLU A C 1
ATOM 864 O O . GLU A 1 112 ? -1.768 -15.343 -3.561 1.00 93.88 112 GLU A O 1
ATOM 869 N N . VAL A 1 113 ? -2.699 -13.327 -3.246 1.00 94.56 113 VAL A N 1
ATOM 870 C CA . VAL A 1 113 ? -1.668 -12.795 -2.356 1.00 94.56 113 VAL A CA 1
ATOM 871 C C . VAL A 1 113 ? -2.190 -12.797 -0.926 1.00 94.56 113 VAL A C 1
ATOM 873 O O . VAL A 1 113 ? -3.216 -12.180 -0.625 1.00 94.56 113 VAL A O 1
ATOM 876 N N . LYS A 1 114 ? -1.455 -13.439 -0.015 1.00 95.75 114 LYS A N 1
ATOM 877 C CA . LYS A 1 114 ? -1.755 -13.370 1.417 1.00 95.75 114 LYS A CA 1
ATOM 878 C C . LYS A 1 114 ? -1.320 -12.007 1.945 1.00 95.75 114 LYS A C 1
ATOM 880 O O . LYS A 1 114 ? -0.147 -11.663 1.852 1.00 95.75 114 LYS A O 1
ATOM 885 N N . ILE A 1 115 ? -2.249 -11.245 2.523 1.00 97.25 115 ILE A N 1
ATOM 886 C CA . ILE A 1 115 ? -1.976 -9.900 3.051 1.00 97.25 115 ILE A CA 1
ATOM 887 C C . ILE A 1 115 ? -2.356 -9.845 4.526 1.00 97.25 115 ILE A C 1
ATOM 889 O O . ILE A 1 115 ? -3.539 -9.821 4.863 1.00 97.25 115 ILE A O 1
ATOM 893 N N . ILE A 1 116 ? -1.351 -9.768 5.392 1.00 97.25 116 ILE A N 1
ATOM 894 C CA . ILE A 1 116 ? -1.502 -9.632 6.841 1.00 97.25 116 ILE A CA 1
ATOM 895 C C . ILE A 1 116 ? -1.294 -8.163 7.211 1.00 97.25 116 ILE A C 1
ATOM 897 O O . ILE A 1 116 ? -0.317 -7.545 6.789 1.00 97.25 116 ILE A O 1
ATOM 901 N N . LYS A 1 117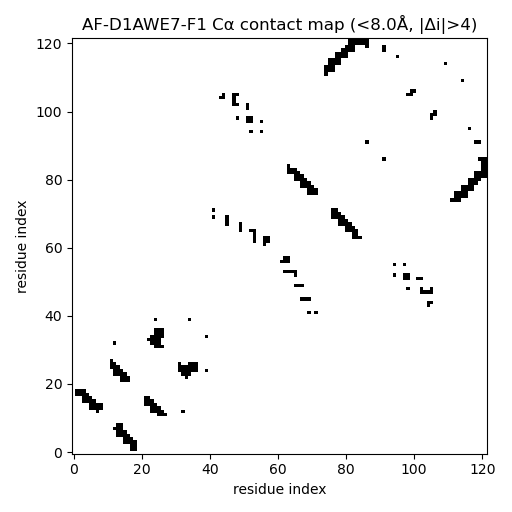 ? -2.222 -7.599 7.987 1.00 98.00 117 LYS A N 1
ATOM 902 C CA . LYS A 1 117 ? -2.200 -6.197 8.416 1.00 98.00 117 LYS A CA 1
ATOM 903 C C . LYS A 1 117 ? -2.239 -6.161 9.938 1.00 98.00 117 LYS A C 1
ATOM 905 O O . LYS A 1 117 ? -3.219 -6.604 10.527 1.00 98.00 117 LYS A O 1
ATOM 910 N N . ASN A 1 118 ? -1.192 -5.630 10.551 1.00 98.06 118 ASN A N 1
ATOM 911 C CA . ASN A 1 118 ? -1.086 -5.458 11.993 1.00 98.06 118 ASN A CA 1
ATOM 912 C C . ASN A 1 118 ? -1.254 -3.968 12.297 1.00 98.06 118 ASN A C 1
ATOM 914 O O . ASN A 1 118 ? -0.384 -3.177 11.943 1.00 98.06 118 ASN A O 1
ATOM 918 N N . ILE A 1 119 ? -2.388 -3.579 12.882 1.00 98.38 119 ILE A N 1
ATOM 919 C CA . ILE A 1 119 ? -2.689 -2.180 13.214 1.00 98.38 119 ILE A CA 1
ATOM 920 C C . ILE A 1 119 ? -2.441 -1.960 14.703 1.00 98.38 119 ILE A C 1
ATOM 922 O O . ILE A 1 119 ? -2.851 -2.777 15.523 1.00 98.38 119 ILE A O 1
ATOM 926 N N . ARG A 1 120 ? -1.808 -0.839 15.052 1.00 97.62 120 ARG A N 1
ATOM 927 C CA . ARG A 1 120 ? -1.626 -0.400 16.439 1.00 97.62 120 ARG A CA 1
ATOM 928 C C . ARG A 1 120 ? -1.746 1.114 16.577 1.00 97.62 120 ARG A C 1
ATOM 930 O O . ARG A 1 120 ? -1.363 1.857 15.670 1.00 97.62 120 ARG A O 1
ATOM 937 N N . GLY A 1 121 ? -2.263 1.540 17.724 1.00 93.88 121 GLY A N 1
ATOM 938 C CA . GLY A 1 121 ? -2.249 2.934 18.160 1.00 93.88 121 GLY A CA 1
ATOM 939 C C . GLY A 1 121 ? -0.955 3.314 18.874 1.00 93.88 121 GLY A C 1
ATOM 940 O O . GLY A 1 121 ? -0.015 2.508 18.942 1.00 93.88 121 GLY A O 1
ATOM 941 N N . ILE A 1 122 ? -0.921 4.544 19.386 1.00 89.06 122 ILE A N 1
ATOM 942 C CA . ILE A 1 122 ? 0.073 4.984 20.381 1.00 89.06 122 ILE A CA 1
ATOM 943 C C . ILE A 1 122 ? -0.261 4.476 21.780 1.00 89.06 122 ILE A C 1
ATOM 945 O O . ILE A 1 122 ? -1.456 4.221 22.042 1.00 89.06 122 ILE A O 1
#

Nearest PDB structures (foldseek):
  1lql-assembly4_G  TM=8.122E-01  e=3.206E-07  Mycoplasmoides pneumoniae
  6gp6-assembly1_B  TM=5.506E-01  e=3.909E-02  Magnetospirillum gryphiswaldense MSR-1
  6h87-assembly1_A-2  TM=5.362E-01  e=2.345E-01  Magnetospirillum gryphiswaldense
  6sw5-assembly1_A  TM=5.903E-01  e=5.389E-01  Homo sapiens
  6sw6-assembly1_B  TM=4.242E-01  e=8.435E-01  Homo sapiens

Foldseek 3Di:
DWDKDKDDDDDQWMWMDIPNDIAIAGDDDPDGPHYHPVVVLQVLLVVLLQVQLQVVVVVVVDRKDKDKDWDDDPLEIEIEIEIAAADDPVRVVVSVVSSCVRRPSCVVRVVRGHYHYHYGYD